Protein AF-0000000084586273 (afdb_homodimer)

InterPro domains:
  IPR015947 PUA-like superfamily [SSF88697] (1-82)
  IPR019699 Protein of unknown function DUF2584 [PF10763] (1-82)

Solvent-accessible surface area (backbone atoms only — not comparable to full-atom values): 8874 Å² total; per-residue (Å²): 132,82,58,72,71,41,81,41,74,60,48,69,46,63,77,60,55,39,82,77,33,80,90,71,36,27,32,36,35,78,40,86,34,40,67,43,62,56,49,75,35,81,30,47,27,26,39,44,96,87,41,67,59,51,22,33,27,28,32,57,33,40,33,38,40,87,64,21,17,42,38,31,30,29,60,74,42,64,51,70,83,118,133,83,58,73,70,42,85,41,75,59,46,70,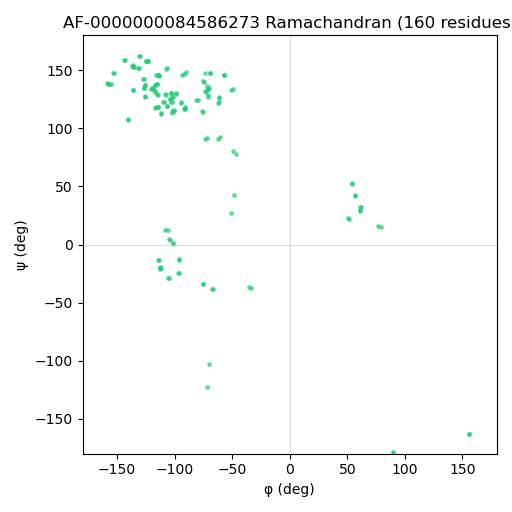46,63,78,60,55,41,80,78,32,78,89,69,36,27,33,36,34,78,39,87,34,40,67,43,62,57,51,78,37,80,30,47,27,24,40,46,95,87,41,67,58,49,24,32,27,29,32,57,34,40,33,40,40,87,62,21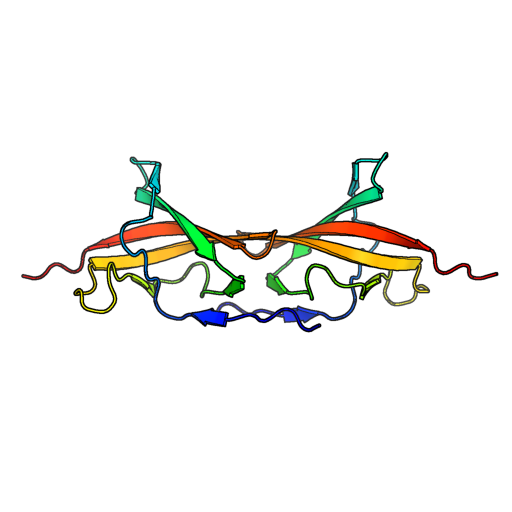,18,42,37,31,29,28,59,74,44,64,52,71,84,119

Organism: NCBI:txid361277

Structure (mmCIF, N/CA/C/O backbone):
data_AF-0000000084586273-model_v1
#
loop_
_entity.id
_entity.type
_entity.pdbx_description
1 polymer 'DUF2584 domain-containing protein'
#
loop_
_atom_site.group_PDB
_atom_site.id
_atom_site.type_symbol
_atom_site.label_atom_id
_atom_site.label_alt_id
_atom_site.label_comp_id
_atom_site.label_asym_id
_atom_site.label_entity_id
_atom_site.label_seq_id
_atom_site.pdbx_PDB_ins_code
_atom_site.Cartn_x
_atom_site.Cartn_y
_atom_site.Cartn_z
_atom_site.occupancy
_atom_site.B_iso_or_equiv
_atom_site.auth_seq_id
_atom_site.auth_comp_id
_atom_site.auth_asym_id
_atom_site.auth_atom_id
_atom_site.pdbx_PDB_model_num
ATOM 1 N N . MET A 1 1 ? 17.875 7.18 3.711 1 55.47 1 MET A N 1
ATOM 2 C CA . MET A 1 1 ? 17.844 6.027 2.816 1 55.47 1 MET A CA 1
ATOM 3 C C . MET A 1 1 ? 16.5 5.941 2.096 1 55.47 1 MET A C 1
ATOM 5 O O . MET A 1 1 ? 15.492 6.461 2.588 1 55.47 1 MET A O 1
ATOM 9 N N . GLY A 1 2 ? 16.375 5.824 0.784 1 76.62 2 GLY A N 1
ATOM 10 C CA . GLY A 1 2 ? 15.25 5.867 -0.134 1 76.62 2 GLY A CA 1
ATOM 11 C C . GLY A 1 2 ? 14.336 4.656 -0.016 1 76.62 2 GLY A C 1
ATOM 12 O O . GLY A 1 2 ? 14.68 3.684 0.661 1 76.62 2 GLY A O 1
ATOM 13 N N . THR A 1 3 ? 13.062 4.73 0.019 1 90.75 3 THR A N 1
ATOM 14 C CA . THR A 1 3 ? 12.102 3.641 -0.026 1 90.75 3 THR A CA 1
ATOM 15 C C . THR A 1 3 ? 12.047 3.018 -1.418 1 90.75 3 THR A C 1
ATOM 17 O O . THR A 1 3 ? 11.422 3.566 -2.326 1 90.75 3 THR A O 1
ATOM 20 N N . PRO A 1 4 ? 12.906 1.951 -1.582 1 94.06 4 PRO A N 1
ATOM 21 C CA . PRO A 1 4 ? 12.836 1.307 -2.896 1 94.06 4 PRO A CA 1
ATOM 22 C C . PRO A 1 4 ? 11.469 0.709 -3.191 1 94.06 4 PRO A C 1
ATOM 24 O O . PRO A 1 4 ? 10.93 -0.046 -2.375 1 94.06 4 PRO A O 1
ATOM 27 N N . ILE A 1 5 ? 10.875 1.152 -4.277 1 95.44 5 ILE A N 1
ATOM 28 C CA . ILE A 1 5 ? 9.57 0.655 -4.707 1 95.44 5 ILE A CA 1
ATOM 29 C C . ILE A 1 5 ? 9.711 -0.069 -6.043 1 95.44 5 ILE A C 1
ATOM 31 O O . ILE A 1 5 ? 10.336 0.444 -6.973 1 95.44 5 ILE A O 1
ATOM 35 N N . ASN A 1 6 ? 9.195 -1.262 -6.117 1 96.81 6 ASN A N 1
ATOM 36 C CA . ASN A 1 6 ? 9.188 -2.043 -7.352 1 96.81 6 ASN A CA 1
ATOM 37 C C . ASN A 1 6 ? 7.816 -2.008 -8.023 1 96.81 6 ASN A C 1
ATOM 39 O O . ASN A 1 6 ? 6.797 -2.287 -7.383 1 96.81 6 ASN A O 1
ATOM 43 N N . PHE A 1 7 ? 7.855 -1.645 -9.281 1 95.12 7 PHE A N 1
ATOM 44 C CA . PHE A 1 7 ? 6.633 -1.722 -10.07 1 95.12 7 PHE A CA 1
ATOM 45 C C . PHE A 1 7 ? 6.559 -3.043 -10.828 1 95.12 7 PHE A C 1
ATOM 47 O O . PHE A 1 7 ? 7.438 -3.357 -11.625 1 95.12 7 PHE A O 1
ATOM 54 N N . GLU A 1 8 ? 5.465 -3.777 -10.547 1 95.44 8 GLU A N 1
ATOM 55 C CA . GLU A 1 8 ? 5.305 -5.105 -11.125 1 95.44 8 GLU A CA 1
ATOM 56 C C . GLU A 1 8 ? 4.141 -5.145 -12.109 1 95.44 8 GLU A C 1
ATOM 58 O O . GLU A 1 8 ? 3.098 -4.527 -11.875 1 95.44 8 GLU A O 1
ATOM 63 N N . THR A 1 9 ? 4.367 -5.961 -13.102 1 94.81 9 THR A N 1
ATOM 64 C CA . THR A 1 9 ? 3.297 -6.148 -14.07 1 94.81 9 THR A CA 1
ATOM 65 C C . THR A 1 9 ? 2.764 -7.578 -14.023 1 94.81 9 THR A C 1
ATOM 67 O O . THR A 1 9 ? 1.713 -7.875 -14.594 1 94.81 9 THR A O 1
ATOM 70 N N . VAL A 1 10 ? 3.512 -8.438 -13.359 1 94.69 10 VAL A N 1
ATOM 71 C CA . VAL A 1 10 ? 3.129 -9.828 -13.18 1 94.69 10 VAL A CA 1
ATOM 72 C C . VAL A 1 10 ? 3.152 -10.188 -11.695 1 94.69 10 VAL A C 1
ATOM 74 O O . VAL A 1 10 ? 4.074 -9.797 -10.969 1 94.69 10 VAL A O 1
ATOM 77 N N . LEU A 1 11 ? 2.152 -10.844 -11.273 1 95.81 11 LEU A N 1
ATOM 78 C CA . LEU A 1 11 ? 2.102 -11.312 -9.891 1 95.81 11 LEU A CA 1
ATOM 79 C C . LEU A 1 11 ? 2.682 -12.719 -9.773 1 95.81 11 LEU A C 1
ATOM 81 O O . LEU A 1 11 ? 2.139 -13.672 -10.336 1 95.81 11 LEU A O 1
ATOM 85 N N . ARG A 1 12 ? 3.705 -12.75 -9.062 1 94.69 12 ARG A N 1
ATOM 86 C CA . ARG A 1 12 ? 4.352 -14.039 -8.82 1 94.69 12 ARG A CA 1
ATOM 87 C C . ARG A 1 12 ? 4.105 -14.516 -7.391 1 94.69 12 ARG A C 1
ATOM 89 O O . ARG A 1 12 ? 4.547 -13.883 -6.434 1 94.69 12 ARG A O 1
ATOM 96 N N . THR A 1 13 ? 3.434 -15.719 -7.195 1 94.81 13 THR A N 1
ATOM 97 C CA . THR A 1 13 ? 2.955 -16.125 -5.879 1 94.81 13 THR A CA 1
ATOM 98 C C . THR A 1 13 ? 3.943 -17.078 -5.215 1 94.81 13 THR A C 1
ATOM 100 O O . THR A 1 13 ? 3.982 -17.188 -3.986 1 94.81 13 THR A O 1
ATOM 103 N N . GLU A 1 14 ? 4.73 -17.766 -5.973 1 91.44 14 GLU A N 1
ATOM 104 C CA . GLU A 1 14 ? 5.672 -18.766 -5.48 1 91.44 14 GLU A CA 1
ATOM 105 C C . GLU A 1 14 ? 4.98 -19.766 -4.562 1 91.44 14 GLU A C 1
ATOM 107 O O . GLU A 1 14 ? 5.605 -20.312 -3.65 1 91.44 14 GLU A O 1
ATOM 112 N N . GLY A 1 15 ? 3.732 -19.875 -4.684 1 89.12 15 GLY A N 1
ATOM 113 C CA . GLY A 1 15 ? 2.963 -20.844 -3.904 1 89.12 15 GLY A CA 1
ATOM 114 C C . GLY A 1 15 ? 2.701 -20.375 -2.484 1 89.12 15 GLY A C 1
ATOM 115 O O . GLY A 1 15 ? 2.311 -21.172 -1.628 1 89.12 15 GLY A O 1
ATOM 116 N N . LYS A 1 16 ? 2.912 -19.078 -2.24 1 93.19 16 LYS A N 1
ATOM 117 C CA . LYS A 1 16 ? 2.801 -18.578 -0.876 1 93.19 16 LYS A CA 1
ATOM 118 C C . LYS A 1 16 ? 1.462 -17.875 -0.658 1 93.19 16 LYS A C 1
ATOM 120 O O . LYS A 1 16 ? 1.237 -17.266 0.392 1 93.19 16 LYS A O 1
ATOM 125 N N . GLU A 1 17 ? 0.648 -17.828 -1.594 1 95.38 17 GLU A N 1
ATOM 126 C CA . GLU A 1 17 ? -0.653 -17.172 -1.48 1 95.38 17 GLU A CA 1
ATOM 127 C C . GLU A 1 17 ? -1.581 -17.953 -0.552 1 95.38 17 GLU A C 1
ATOM 129 O O . GLU A 1 17 ? -1.5 -19.172 -0.47 1 95.38 17 GLU A O 1
ATOM 134 N N . LYS A 1 18 ? -2.41 -17.266 0.124 1 96.5 18 LYS A N 1
ATOM 135 C CA . LYS A 1 18 ? -3.441 -17.844 0.982 1 96.5 18 LYS A CA 1
ATOM 136 C C . LYS A 1 18 ? -4.836 -17.422 0.515 1 96.5 18 LYS A C 1
ATOM 138 O O . LYS A 1 18 ? -5.086 -16.25 0.261 1 96.5 18 LYS A O 1
ATOM 143 N N . ARG A 1 19 ? -5.664 -18.453 0.49 1 96.62 19 ARG A N 1
ATOM 144 C CA . ARG A 1 19 ? -7.047 -18.156 0.135 1 96.62 19 ARG A CA 1
ATOM 145 C C . ARG A 1 19 ? -7.812 -17.594 1.331 1 96.62 19 ARG A C 1
ATOM 147 O O . ARG A 1 19 ? -7.848 -18.219 2.396 1 96.62 19 ARG A O 1
ATOM 154 N N . ILE A 1 20 ? -8.375 -16.391 1.073 1 97.38 20 ILE A N 1
ATOM 155 C CA . ILE A 1 20 ? -9.016 -15.781 2.229 1 97.38 20 ILE A CA 1
ATOM 156 C C . ILE A 1 20 ? -10.531 -15.719 2.012 1 97.38 20 ILE A C 1
ATOM 158 O O . ILE A 1 20 ? -11.289 -15.523 2.961 1 97.38 20 ILE A O 1
ATOM 162 N N . ASP A 1 21 ? -10.977 -15.82 0.804 1 97.62 21 ASP A N 1
ATOM 163 C CA . ASP A 1 21 ? -12.383 -15.914 0.443 1 97.62 21 ASP A CA 1
ATOM 164 C C . ASP A 1 21 ? -12.594 -16.906 -0.705 1 97.62 21 ASP A C 1
ATOM 166 O O . ASP A 1 21 ? -12.305 -16.578 -1.861 1 97.62 21 ASP A O 1
ATOM 170 N N . SER A 1 22 ? -13.133 -17.984 -0.374 1 94 22 SER A N 1
ATOM 171 C CA . SER A 1 22 ? -13.297 -19.062 -1.35 1 94 22 SER A CA 1
ATOM 172 C C . SER A 1 22 ? -14.422 -18.766 -2.326 1 94 22 SER A C 1
ATOM 174 O O . SER A 1 22 ? -14.344 -19.109 -3.508 1 94 22 SER A O 1
ATOM 176 N N . LYS A 1 23 ? -15.336 -18.141 -1.766 1 96.31 23 LYS A N 1
ATOM 177 C CA . LYS A 1 23 ? -16.5 -17.844 -2.6 1 96.31 23 LYS A CA 1
ATOM 178 C C . LYS A 1 23 ? -16.141 -16.859 -3.713 1 96.31 23 LYS A C 1
ATOM 180 O O . LYS A 1 23 ? -16.562 -17.047 -4.859 1 96.31 23 LYS A O 1
ATOM 185 N N . GLU A 1 24 ? -15.328 -15.914 -3.439 1 96.31 24 GLU A N 1
ATOM 186 C CA . GLU A 1 24 ? -15.008 -14.859 -4.391 1 96.31 24 GLU A CA 1
ATOM 187 C C . GLU A 1 24 ? -13.625 -15.062 -5 1 96.31 24 GLU A C 1
ATOM 189 O O . GLU A 1 24 ? -13.133 -14.211 -5.742 1 96.31 24 GLU A O 1
ATOM 194 N N . ASN A 1 25 ? -12.992 -16.141 -4.68 1 96.31 25 ASN A N 1
ATOM 195 C CA . ASN A 1 25 ? -11.641 -16.438 -5.152 1 96.31 25 ASN A CA 1
ATOM 196 C C . ASN A 1 25 ? -10.672 -15.312 -4.832 1 96.31 25 ASN A C 1
ATOM 198 O O . ASN A 1 25 ? -9.961 -14.828 -5.715 1 96.31 25 ASN A O 1
ATOM 202 N N . ILE A 1 26 ? -10.695 -14.977 -3.527 1 97.88 26 ILE A N 1
ATOM 203 C CA . ILE A 1 26 ? -9.797 -13.93 -3.057 1 97.88 26 ILE A CA 1
ATOM 204 C C . ILE A 1 26 ? -8.617 -14.555 -2.318 1 97.88 26 ILE A C 1
ATOM 206 O O . ILE A 1 26 ? -8.797 -15.414 -1.455 1 97.88 26 ILE A O 1
ATOM 210 N N . PHE A 1 27 ? -7.449 -14.078 -2.742 1 97.69 27 PHE A N 1
ATOM 211 C CA . PHE A 1 27 ? -6.195 -14.562 -2.178 1 97.69 27 PHE A CA 1
ATOM 212 C C . PHE A 1 27 ? -5.387 -13.406 -1.597 1 97.69 27 PHE A C 1
ATOM 214 O O . PHE A 1 27 ? -5.586 -12.25 -1.968 1 97.69 27 PHE A O 1
ATOM 221 N N . GLN A 1 28 ? -4.5 -13.758 -0.693 1 98.56 28 GLN A N 1
ATOM 222 C CA . GLN A 1 28 ? -3.539 -12.812 -0.139 1 98.56 28 GLN A CA 1
ATOM 223 C C . GLN A 1 28 ? -2.113 -13.344 -0.263 1 98.56 28 GLN A C 1
ATOM 225 O O . GLN A 1 28 ? -1.87 -14.539 -0.083 1 98.56 28 GLN A O 1
ATOM 230 N N . LEU A 1 29 ? -1.252 -12.461 -0.541 1 97.88 29 LEU A N 1
ATOM 231 C CA . LEU A 1 29 ? 0.162 -12.758 -0.737 1 97.88 29 LEU A CA 1
ATOM 232 C C . LEU A 1 29 ? 1.038 -11.734 -0.021 1 97.88 29 LEU A C 1
ATOM 234 O O . LEU A 1 29 ? 0.767 -10.531 -0.075 1 97.88 29 LEU A O 1
ATOM 238 N N . LYS A 1 30 ? 2.029 -12.266 0.705 1 98.25 30 LYS A N 1
ATOM 239 C CA . LYS A 1 30 ? 3.006 -11.375 1.329 1 98.25 30 LYS A CA 1
ATOM 240 C C . LYS A 1 30 ? 4.328 -11.391 0.563 1 98.25 30 LYS A C 1
ATOM 242 O O . LYS A 1 30 ? 4.855 -12.453 0.244 1 98.25 30 LYS A O 1
ATOM 247 N N . LEU A 1 31 ? 4.734 -10.219 0.198 1 97.31 31 LEU A N 1
ATOM 248 C CA . LEU A 1 31 ? 5.984 -10.055 -0.533 1 97.31 31 LEU A CA 1
ATOM 249 C C . LEU A 1 31 ? 6.977 -9.219 0.268 1 97.31 31 LEU A C 1
ATOM 251 O O . LEU A 1 31 ? 6.594 -8.234 0.9 1 97.31 31 LEU A O 1
ATOM 255 N N . GLN A 1 32 ? 8.266 -9.68 0.26 1 97.38 32 GLN A N 1
ATOM 256 C CA . GLN A 1 32 ? 9.305 -8.867 0.877 1 97.38 32 GLN A CA 1
ATOM 257 C C . GLN A 1 32 ? 9.594 -7.621 0.047 1 97.38 32 GLN A C 1
ATOM 259 O O . GLN A 1 32 ? 9.75 -7.703 -1.173 1 97.38 32 GLN A O 1
ATOM 264 N N . GLY A 1 33 ? 9.68 -6.496 0.681 1 97.12 33 GLY A N 1
ATOM 265 C CA . GLY A 1 33 ? 9.898 -5.234 -0.009 1 97.12 33 GLY A CA 1
ATOM 266 C C . GLY A 1 33 ? 8.617 -4.547 -0.42 1 97.12 33 GLY A C 1
ATOM 267 O O . GLY A 1 33 ? 7.523 -4.977 -0.036 1 97.12 33 GLY A O 1
ATOM 268 N N . TYR A 1 34 ? 8.773 -3.479 -1.027 1 97.81 34 TYR A N 1
ATOM 269 C CA . TYR A 1 34 ? 7.621 -2.695 -1.453 1 97.81 34 TYR A CA 1
ATOM 270 C C . TYR A 1 34 ? 7.355 -2.879 -2.943 1 97.81 34 TYR A C 1
ATOM 272 O O . TYR A 1 34 ? 8.18 -2.502 -3.777 1 97.81 34 TYR A O 1
ATOM 280 N N . HIS A 1 35 ? 6.238 -3.469 -3.254 1 98.06 35 HIS A N 1
ATOM 281 C CA . HIS A 1 35 ? 5.82 -3.768 -4.617 1 98.06 35 HIS A CA 1
ATOM 282 C C . HIS A 1 35 ? 4.5 -3.082 -4.953 1 98.06 35 HIS A C 1
ATOM 284 O O . HIS A 1 35 ? 3.576 -3.072 -4.137 1 98.06 35 HIS A O 1
ATOM 290 N N . ILE A 1 36 ? 4.504 -2.479 -6.113 1 97.62 36 ILE A N 1
ATOM 291 C CA . ILE A 1 36 ? 3.277 -1.882 -6.633 1 97.62 36 ILE A CA 1
ATOM 292 C C . ILE A 1 36 ? 2.842 -2.615 -7.898 1 97.62 36 ILE A C 1
ATOM 294 O O . ILE A 1 36 ? 3.676 -2.963 -8.742 1 97.62 36 ILE A O 1
ATOM 298 N N . PHE A 1 37 ? 1.589 -2.84 -7.973 1 97.44 37 PHE A N 1
ATOM 299 C CA . PHE A 1 37 ? 0.939 -3.479 -9.109 1 97.44 37 PHE A CA 1
ATOM 300 C C . PHE A 1 37 ? -0.178 -2.598 -9.664 1 97.44 37 PHE A C 1
ATOM 302 O O . PHE A 1 37 ? -0.726 -1.761 -8.945 1 97.44 37 PHE A O 1
ATOM 309 N N . PRO A 1 38 ? -0.532 -2.83 -10.914 1 96.75 38 PRO A N 1
ATOM 310 C CA . PRO A 1 38 ? -1.793 -2.227 -11.352 1 96.75 38 PRO A CA 1
ATOM 311 C C . PRO A 1 38 ? -2.996 -2.732 -10.555 1 96.75 38 PRO A C 1
ATOM 313 O O . PRO A 1 38 ? -3.164 -3.941 -10.391 1 96.75 38 PRO A O 1
ATOM 316 N N . LEU A 1 39 ? -3.711 -1.79 -10.047 1 97.25 39 LEU A N 1
ATOM 317 C CA . LEU A 1 39 ? -4.898 -2.166 -9.281 1 97.25 39 LEU A CA 1
ATOM 318 C C . LEU A 1 39 ? -6.137 -2.17 -10.172 1 97.25 39 LEU A C 1
ATOM 320 O O . LEU A 1 39 ? -6.238 -1.37 -11.109 1 97.25 39 LEU A O 1
ATOM 324 N N . HIS A 1 40 ? -6.984 -3.047 -9.867 1 96.69 40 HIS A N 1
ATOM 325 C CA . HIS A 1 40 ? -8.305 -3.127 -10.477 1 96.69 40 HIS A CA 1
ATOM 326 C C . HIS A 1 40 ? -8.203 -3.361 -11.984 1 96.69 40 HIS A C 1
ATOM 328 O O . HIS A 1 40 ? -9.008 -2.83 -12.75 1 96.69 40 HIS A O 1
ATOM 334 N N . GLN A 1 41 ? -7.227 -3.967 -12.367 1 95.44 41 GLN A N 1
ATOM 335 C CA . GLN A 1 41 ? -7.027 -4.441 -13.734 1 95.44 41 GLN A CA 1
ATOM 336 C C . GLN A 1 41 ? -6.469 -5.859 -13.75 1 95.44 41 GLN A C 1
ATOM 338 O O . GLN A 1 41 ? -5.793 -6.277 -12.805 1 95.44 41 GLN A O 1
ATOM 343 N N . GLN A 1 42 ? -6.781 -6.527 -14.852 1 95.06 42 GLN A N 1
ATOM 344 C CA . GLN A 1 42 ? -6.293 -7.898 -14.961 1 95.06 42 GLN A CA 1
ATOM 345 C C . GLN A 1 42 ? -4.789 -7.93 -15.227 1 95.06 42 GLN A C 1
ATOM 347 O O . GLN A 1 42 ? -4.293 -7.207 -16.094 1 95.06 42 GLN A O 1
ATOM 352 N N . ILE A 1 43 ? -4.129 -8.719 -14.484 1 94.94 43 ILE A N 1
ATOM 353 C CA . ILE A 1 43 ? -2.705 -8.953 -14.703 1 94.94 43 ILE A CA 1
ATOM 354 C C . ILE A 1 43 ? -2.43 -10.461 -14.727 1 94.94 43 ILE A C 1
ATOM 356 O O . ILE A 1 43 ? -3.24 -11.25 -14.242 1 94.94 43 ILE A O 1
ATOM 360 N N . ASP A 1 44 ? -1.27 -10.734 -15.273 1 93.69 44 ASP A N 1
ATOM 361 C CA . ASP A 1 44 ? -0.866 -12.141 -15.281 1 93.69 44 ASP A CA 1
ATOM 362 C C . ASP A 1 44 ? -0.414 -12.586 -13.891 1 93.69 44 ASP A C 1
ATOM 364 O O . ASP A 1 44 ? 0.263 -11.836 -13.18 1 93.69 44 ASP A O 1
ATOM 368 N N . ILE A 1 45 ? -0.776 -13.789 -13.508 1 94.44 45 ILE A N 1
ATOM 369 C CA . ILE A 1 45 ? -0.308 -14.398 -12.273 1 94.44 45 ILE A CA 1
ATOM 370 C C . ILE A 1 45 ? 0.498 -15.656 -12.594 1 94.44 45 ILE A C 1
ATOM 372 O O . ILE A 1 45 ? 0.123 -16.438 -13.477 1 94.44 45 ILE A O 1
ATOM 376 N N . LYS A 1 46 ? 1.625 -15.719 -11.977 1 90.31 46 LYS A N 1
ATOM 377 C CA . LYS A 1 46 ? 2.516 -16.859 -12.148 1 90.31 46 LYS A CA 1
ATOM 378 C C . LYS A 1 46 ? 2.885 -17.484 -10.805 1 90.31 46 LYS A C 1
ATOM 380 O O . LYS A 1 46 ? 2.99 -16.781 -9.797 1 90.31 46 LYS A O 1
ATOM 385 N N . ARG A 1 47 ? 2.875 -18.781 -10.758 1 83 47 ARG A N 1
ATOM 386 C CA . ARG A 1 47 ? 3.396 -19.422 -9.555 1 83 47 ARG A CA 1
ATOM 387 C C . ARG A 1 47 ? 4.91 -19.25 -9.461 1 83 47 ARG A C 1
ATOM 389 O O . ARG A 1 47 ? 5.395 -18.312 -8.82 1 83 47 ARG A O 1
ATOM 396 N N . ALA A 1 48 ? 5.773 -20.203 -9.75 1 70.62 48 ALA A N 1
ATOM 397 C CA . ALA A 1 48 ? 7.23 -20.078 -9.734 1 70.62 48 ALA A CA 1
ATOM 398 C C . ALA A 1 48 ? 7.762 -19.641 -11.094 1 70.62 48 ALA A C 1
ATOM 400 O O . ALA A 1 48 ? 7.02 -19.609 -12.078 1 70.62 48 ALA A O 1
ATOM 401 N N . LYS A 1 49 ? 8.977 -18.828 -11.062 1 64.62 49 LYS A N 1
ATOM 402 C CA . LYS A 1 49 ? 9.617 -18.234 -12.234 1 64.62 49 LYS A CA 1
ATOM 403 C C . LYS A 1 49 ? 9.5 -19.141 -13.453 1 64.62 49 LYS A C 1
ATOM 405 O O . LYS A 1 49 ? 9.289 -18.672 -14.57 1 64.62 49 LYS A O 1
ATOM 410 N N . ASP A 1 50 ? 9.578 -20.281 -13.188 1 59.47 50 ASP A N 1
ATOM 411 C CA . ASP A 1 50 ? 9.719 -21.141 -14.352 1 59.47 50 ASP A CA 1
ATOM 412 C C . ASP A 1 50 ? 8.438 -21.938 -14.609 1 59.47 50 ASP A C 1
ATOM 414 O O . ASP A 1 50 ? 8.445 -22.906 -15.375 1 59.47 50 ASP A O 1
ATOM 418 N N . THR A 1 51 ? 7.484 -21.391 -13.852 1 61.81 51 THR A N 1
ATOM 419 C CA . THR A 1 51 ? 6.281 -22.172 -14.109 1 61.81 51 THR A CA 1
ATOM 420 C C . THR A 1 51 ? 5.297 -21.391 -14.969 1 61.81 51 THR A C 1
ATOM 422 O O . THR A 1 51 ? 5.391 -20.156 -15.062 1 61.81 51 THR A O 1
ATOM 425 N N . ASP A 1 52 ? 4.48 -21.984 -15.727 1 63.66 52 ASP A N 1
ATOM 426 C CA . ASP A 1 52 ? 3.455 -21.406 -16.594 1 63.66 52 ASP A CA 1
ATOM 427 C C . ASP A 1 52 ? 2.492 -20.531 -15.805 1 63.66 52 ASP A C 1
ATOM 429 O O . ASP A 1 52 ? 2.355 -20.688 -14.586 1 63.66 52 ASP A O 1
ATOM 433 N N . GLU A 1 53 ? 2.047 -19.516 -16.453 1 67 53 GLU A N 1
ATOM 434 C CA . GLU A 1 53 ? 0.968 -18.688 -15.906 1 67 53 GLU A CA 1
ATOM 435 C C . GLU A 1 53 ? -0.216 -19.547 -15.477 1 67 53 GLU A C 1
ATOM 437 O O . GLU A 1 53 ? -0.648 -20.438 -16.219 1 67 53 GLU A O 1
ATOM 442 N N . ILE A 1 54 ? -0.577 -19.219 -14.391 1 79 54 ILE A N 1
ATOM 443 C CA . ILE A 1 54 ? -1.675 -20.047 -13.898 1 79 54 ILE A CA 1
ATOM 444 C C . ILE A 1 54 ? -3.008 -19.359 -14.188 1 79 54 ILE A C 1
ATOM 446 O O . ILE A 1 54 ? -4.062 -19.984 -14.156 1 79 54 ILE A O 1
ATOM 450 N N . GLY A 1 55 ? -2.945 -18.016 -14.594 1 91.56 55 GLY A N 1
ATOM 451 C CA . GLY A 1 55 ? -4.188 -17.297 -14.844 1 91.56 55 GLY A CA 1
ATOM 452 C C . GLY A 1 55 ? -4.051 -15.797 -14.703 1 91.56 55 GLY A C 1
ATOM 453 O O . GLY A 1 55 ? -2.975 -15.242 -14.938 1 91.56 55 GLY A O 1
ATOM 454 N N . ARG A 1 56 ? -5.203 -15.18 -14.578 1 94.69 56 ARG A N 1
ATOM 455 C CA . ARG A 1 56 ? -5.258 -13.727 -14.43 1 94.69 56 ARG A CA 1
ATOM 456 C C . ARG A 1 56 ? -5.84 -13.344 -13.07 1 94.69 56 ARG A C 1
ATOM 458 O O . ARG A 1 56 ? -6.684 -14.055 -12.531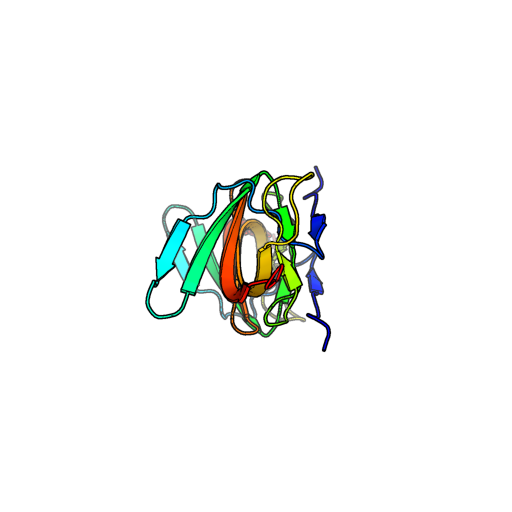 1 94.69 56 ARG A O 1
ATOM 465 N N . ALA A 1 57 ? -5.262 -12.242 -12.641 1 96.5 57 ALA A N 1
ATOM 466 C CA . ALA A 1 57 ? -5.703 -11.758 -11.336 1 96.5 57 ALA A CA 1
ATOM 467 C C . ALA A 1 57 ? -6.023 -10.266 -11.383 1 96.5 57 ALA A C 1
ATOM 469 O O . ALA A 1 57 ? -5.547 -9.547 -12.266 1 96.5 57 ALA A O 1
ATOM 470 N N . ILE A 1 58 ? -6.922 -9.836 -10.539 1 96.94 58 ILE A N 1
ATOM 471 C CA . ILE A 1 58 ? -7.195 -8.43 -10.273 1 96.94 58 ILE A CA 1
ATOM 472 C C . ILE A 1 58 ? -6.758 -8.07 -8.852 1 96.94 58 ILE A C 1
ATOM 474 O O . ILE A 1 58 ? -7.293 -8.609 -7.879 1 96.94 58 ILE A O 1
ATOM 478 N N . ILE A 1 59 ? -5.754 -7.266 -8.781 1 98.06 59 ILE A N 1
ATOM 479 C CA . ILE A 1 59 ? -5.32 -6.801 -7.469 1 98.06 59 ILE A CA 1
ATOM 480 C C . ILE A 1 59 ? -6.348 -5.824 -6.902 1 98.06 59 ILE A C 1
ATOM 482 O O . ILE A 1 59 ? -6.711 -4.844 -7.559 1 98.06 59 ILE A O 1
ATOM 486 N N . VAL A 1 60 ? -6.789 -6.082 -5.66 1 97.88 60 VAL A N 1
ATOM 487 C CA . VAL A 1 60 ? -7.871 -5.266 -5.117 1 97.88 60 VAL A CA 1
ATOM 488 C C . VAL A 1 60 ? -7.352 -4.418 -3.961 1 97.88 60 VAL A C 1
ATOM 490 O O . VAL A 1 60 ? -7.961 -3.41 -3.598 1 97.88 60 VAL A O 1
ATOM 493 N N . GLU A 1 61 ? -6.234 -4.844 -3.381 1 98.62 61 GLU A N 1
ATOM 494 C CA . GLU A 1 61 ? -5.688 -4.117 -2.238 1 98.62 61 GLU A CA 1
ATOM 495 C C . GLU A 1 61 ? -4.188 -4.355 -2.1 1 98.62 61 GLU A C 1
ATOM 497 O O . GLU A 1 61 ? -3.717 -5.484 -2.252 1 98.62 61 GLU A O 1
ATOM 502 N N . LEU A 1 62 ? -3.432 -3.293 -1.793 1 98.75 62 LEU A N 1
ATOM 503 C CA . LEU A 1 62 ? -2.02 -3.359 -1.432 1 98.75 62 LEU A CA 1
ATOM 504 C C . LEU A 1 62 ? -1.767 -2.666 -0.097 1 98.75 62 LEU A C 1
ATOM 506 O O . LEU A 1 62 ? -2.219 -1.538 0.116 1 98.75 62 LEU A O 1
ATOM 510 N N . THR A 1 63 ? -1.128 -3.357 0.779 1 98.81 63 THR A N 1
ATOM 511 C CA . THR A 1 63 ? -0.668 -2.764 2.029 1 98.81 63 THR A CA 1
ATOM 512 C C . THR A 1 63 ? 0.855 -2.803 2.117 1 98.81 63 THR A C 1
ATOM 514 O O . THR A 1 63 ? 1.461 -3.871 2.002 1 98.81 63 THR A O 1
ATOM 517 N N . LEU A 1 64 ? 1.421 -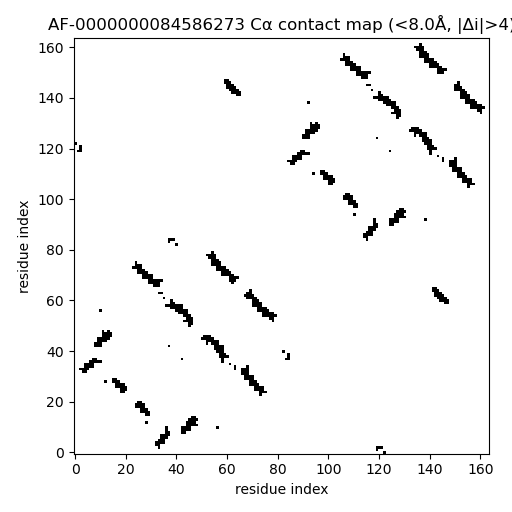1.627 2.176 1 98.56 64 LEU A N 1
ATOM 518 C CA . LEU A 1 64 ? 2.863 -1.486 2.35 1 98.56 64 LEU A CA 1
ATOM 519 C C . LEU A 1 64 ? 3.205 -1.171 3.803 1 98.56 64 LEU A C 1
ATOM 521 O O . LEU A 1 64 ? 2.799 -0.134 4.328 1 98.56 64 LEU A O 1
ATOM 525 N N . LYS A 1 65 ? 3.891 -2.061 4.43 1 97.81 65 LYS A N 1
ATOM 526 C CA . LYS A 1 65 ? 4.246 -1.877 5.832 1 97.81 65 LYS A CA 1
ATOM 527 C C . LYS A 1 65 ? 5.445 -2.74 6.215 1 97.81 65 LYS A C 1
ATOM 529 O O . LYS A 1 65 ? 5.559 -3.883 5.77 1 97.81 65 LYS A O 1
ATOM 534 N N . GLU A 1 66 ? 6.383 -2.211 7 1 96.88 66 GLU A N 1
ATOM 535 C CA . GLU A 1 66 ? 7.473 -2.975 7.594 1 96.88 66 GLU A CA 1
ATOM 536 C C . GLU A 1 66 ? 8.289 -3.693 6.527 1 96.88 66 GLU A C 1
ATOM 538 O O . GLU A 1 66 ? 8.586 -4.883 6.66 1 96.88 66 GLU A O 1
ATOM 543 N N . GLU A 1 67 ? 8.539 -3.066 5.527 1 96.62 67 GLU A N 1
ATOM 544 C CA . GLU A 1 67 ? 9.32 -3.564 4.398 1 96.62 67 GLU A CA 1
ATOM 545 C C . GLU A 1 67 ? 8.656 -4.789 3.771 1 96.62 67 GLU A C 1
ATOM 547 O O . GLU A 1 67 ? 9.344 -5.73 3.361 1 96.62 67 GLU A O 1
ATOM 552 N N . GLN A 1 68 ? 7.387 -4.816 3.807 1 98.25 68 GLN A N 1
ATOM 553 C CA . GLN A 1 68 ? 6.602 -5.875 3.182 1 98.25 68 GLN A CA 1
ATOM 554 C C . GLN A 1 68 ? 5.41 -5.301 2.418 1 98.25 68 GLN A C 1
ATOM 556 O O . GLN A 1 68 ? 4.926 -4.215 2.74 1 98.25 68 GLN A O 1
ATOM 561 N N . THR A 1 69 ? 5 -6.02 1.416 1 98.69 69 THR A N 1
ATOM 562 C CA . THR A 1 69 ? 3.748 -5.742 0.716 1 98.69 69 THR A CA 1
ATOM 563 C C . THR A 1 69 ? 2.75 -6.879 0.923 1 98.69 69 THR A C 1
ATOM 565 O O . THR A 1 69 ? 3.07 -8.047 0.681 1 98.69 69 THR A O 1
ATOM 568 N N . ILE A 1 70 ? 1.677 -6.547 1.519 1 98.75 70 ILE A N 1
ATOM 569 C CA . ILE A 1 70 ? 0.557 -7.48 1.525 1 98.75 70 ILE A CA 1
ATOM 570 C C . ILE A 1 70 ? -0.347 -7.215 0.323 1 98.75 70 ILE A C 1
ATOM 572 O O . ILE A 1 70 ? -0.916 -6.125 0.197 1 98.75 70 ILE A O 1
ATOM 576 N N . CYS A 1 71 ? -0.448 -8.148 -0.5 1 98.69 71 CYS A N 1
ATOM 577 C CA . CYS A 1 71 ? -1.225 -8.047 -1.73 1 98.69 71 CYS A CA 1
ATOM 578 C C . CYS A 1 71 ? -2.48 -8.906 -1.659 1 98.69 71 CYS A C 1
ATOM 580 O O . CYS A 1 71 ? -2.4 -10.109 -1.411 1 98.69 71 CYS A O 1
ATOM 582 N N . THR A 1 72 ? -3.641 -8.273 -1.833 1 98.75 72 THR A N 1
ATOM 583 C CA . THR A 1 72 ? -4.906 -8.992 -1.959 1 98.75 72 THR A CA 1
ATOM 584 C C . THR A 1 72 ? -5.418 -8.938 -3.396 1 98.75 72 THR A C 1
ATOM 586 O O . THR A 1 72 ? -5.504 -7.863 -3.99 1 98.75 72 THR A O 1
ATOM 589 N N . TYR A 1 73 ? -5.734 -10.062 -3.904 1 98.25 73 TYR A N 1
ATOM 590 C CA . TYR A 1 73 ? -6.156 -10.102 -5.301 1 98.25 73 TYR A CA 1
ATOM 591 C C . TYR A 1 73 ? -7.27 -11.125 -5.504 1 98.25 73 TYR A C 1
ATOM 593 O O . TYR A 1 73 ? -7.449 -12.031 -4.688 1 98.25 73 TYR A O 1
ATOM 601 N N . GLN A 1 74 ? -7.996 -10.938 -6.559 1 97.81 74 GLN A N 1
ATOM 602 C CA . GLN A 1 74 ? -9 -11.883 -7.035 1 97.81 74 GLN A CA 1
ATOM 603 C C . GLN A 1 74 ? -8.477 -12.688 -8.227 1 97.81 74 GLN A C 1
ATOM 605 O O . GLN A 1 74 ? -7.977 -12.109 -9.195 1 97.81 74 GLN A O 1
ATOM 610 N N . LEU A 1 75 ? -8.508 -13.992 -8.016 1 96 75 LEU A N 1
ATOM 611 C CA . LEU A 1 75 ? -8.227 -14.844 -9.172 1 96 75 LEU A CA 1
ATOM 612 C C . LEU A 1 75 ? -9.422 -14.898 -10.117 1 96 75 LEU A C 1
ATOM 614 O O . LEU A 1 75 ? -10.484 -15.414 -9.75 1 96 75 LEU A O 1
ATOM 618 N N . VAL A 1 76 ? -9.273 -14.375 -11.281 1 95.12 76 VAL A N 1
ATOM 619 C CA . VAL A 1 76 ? -10.469 -14.211 -12.102 1 95.12 76 VAL A CA 1
ATOM 620 C C . VAL A 1 76 ? -10.492 -15.266 -13.203 1 95.12 76 VAL A C 1
ATOM 622 O O . VAL A 1 76 ? -11.547 -15.562 -13.766 1 95.12 76 VAL A O 1
ATOM 625 N N . SER A 1 77 ? -9.32 -15.703 -13.617 1 89.81 77 SER A N 1
ATOM 626 C CA . SER A 1 77 ? -9.328 -16.781 -14.609 1 89.81 77 SER A CA 1
ATOM 627 C C . SER A 1 77 ? -8.055 -17.625 -14.523 1 89.81 77 SER A C 1
ATOM 629 O O . SER A 1 77 ? -7.023 -17.141 -14.039 1 89.81 77 SER A O 1
ATOM 631 N N . LEU A 1 78 ? -8.281 -18.953 -14.852 1 81.12 78 LEU A N 1
ATOM 632 C CA . LEU A 1 78 ? -7.148 -19.859 -14.953 1 81.12 78 LEU A CA 1
ATOM 633 C C . LEU A 1 78 ? -6.73 -20.047 -16.406 1 81.12 78 LEU A C 1
ATOM 635 O O . LEU A 1 78 ? -7.559 -19.953 -17.312 1 81.12 78 LEU A O 1
ATOM 639 N N . SER A 1 79 ? -5.426 -19.891 -16.641 1 73.5 79 SER A N 1
ATOM 640 C CA . SER A 1 79 ? -4.984 -20.188 -18 1 73.5 79 SER A CA 1
ATOM 641 C C . SER A 1 79 ? -5.262 -21.641 -18.375 1 73.5 79 SER A C 1
ATOM 643 O O . SER A 1 79 ? -4.988 -22.562 -17.578 1 73.5 79 SER A O 1
ATOM 645 N 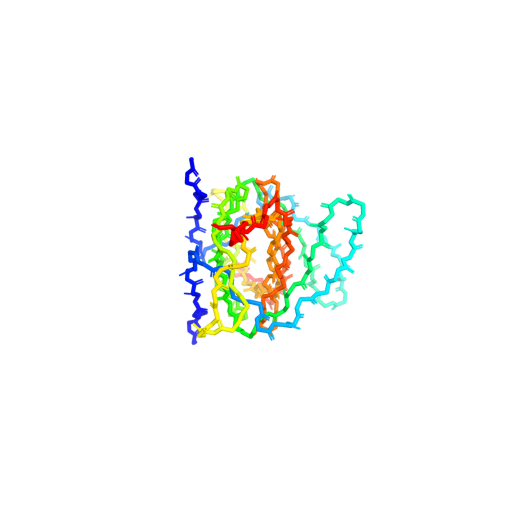N . SER A 1 80 ? -6.473 -21.859 -19 1 53.88 80 SER A N 1
ATOM 646 C CA . SER A 1 80 ? -6.785 -23.188 -19.531 1 53.88 80 SER A CA 1
ATOM 647 C C . SER A 1 80 ? -5.637 -23.719 -20.391 1 53.88 80 SER A C 1
ATOM 649 O O . SER A 1 80 ? -5.215 -23.078 -21.344 1 53.88 80 SER A O 1
ATOM 651 N N . VAL A 1 81 ? -4.586 -24.25 -19.828 1 47.94 81 VAL A N 1
ATOM 652 C CA . VAL A 1 81 ? -3.73 -25.016 -20.719 1 47.94 81 VAL A CA 1
ATOM 653 C C . VAL A 1 81 ? -4.578 -25.984 -21.547 1 47.94 81 VAL A C 1
ATOM 655 O O . VAL A 1 81 ? -5.137 -26.938 -21 1 47.94 81 VAL A O 1
ATOM 658 N N . ASN A 1 82 ? -5.703 -25.75 -22.109 1 35.88 82 ASN A N 1
ATOM 659 C CA . ASN A 1 82 ? -6 -26.719 -23.156 1 35.88 82 ASN A CA 1
ATOM 660 C C . ASN A 1 82 ? -5.09 -26.547 -24.359 1 35.88 82 ASN A C 1
ATOM 662 O O . ASN A 1 82 ? -4.836 -25.422 -24.797 1 35.88 82 ASN A O 1
ATOM 666 N N . MET B 1 1 ? -7.348 0.614 -18.656 1 55.66 1 MET B N 1
ATOM 667 C CA . MET B 1 1 ? -7.152 1.897 -18 1 55.66 1 MET B CA 1
ATOM 668 C C . MET B 1 1 ? -6.07 1.797 -16.922 1 55.66 1 MET B C 1
ATOM 670 O O . MET B 1 1 ? -5.812 0.713 -16.391 1 55.66 1 MET B O 1
ATOM 674 N N . GLY B 1 2 ? -5.008 2.611 -16.844 1 77.44 2 GLY B N 1
ATOM 675 C CA . GLY B 1 2 ? -3.795 2.637 -16.031 1 77.44 2 GLY B CA 1
ATOM 676 C C . GLY B 1 2 ? -4.043 3.023 -14.594 1 77.44 2 GLY B C 1
ATOM 677 O O . GLY B 1 2 ? -5.145 3.439 -14.234 1 77.44 2 GLY B O 1
ATOM 678 N N . THR B 1 3 ? -3.502 2.414 -13.602 1 91 3 THR B N 1
ATOM 679 C CA . THR B 1 3 ? -3.539 2.799 -12.195 1 91 3 THR B CA 1
ATOM 680 C C . THR B 1 3 ? -2.631 4 -11.938 1 91 3 THR B C 1
ATOM 682 O O . THR B 1 3 ? -1.415 3.848 -11.805 1 91 3 THR B O 1
ATOM 685 N N . PRO B 1 4 ? -3.262 5.223 -12.062 1 94.19 4 PRO B N 1
ATOM 686 C CA . PRO B 1 4 ? -2.422 6.387 -11.781 1 94.19 4 PRO B CA 1
ATOM 687 C C . PRO B 1 4 ? -1.906 6.402 -10.344 1 94.19 4 PRO B C 1
ATOM 689 O O . PRO B 1 4 ? -2.691 6.27 -9.398 1 94.19 4 PRO B O 1
ATOM 692 N N . ILE B 1 5 ? -0.597 6.43 -10.211 1 95.5 5 ILE B N 1
ATOM 693 C CA . ILE B 1 5 ? 0.043 6.48 -8.898 1 95.5 5 ILE B CA 1
ATOM 694 C C . ILE B 1 5 ? 0.788 7.801 -8.734 1 95.5 5 ILE B C 1
ATOM 696 O O . ILE B 1 5 ? 1.529 8.219 -9.633 1 95.5 5 ILE B O 1
ATOM 700 N N . ASN B 1 6 ? 0.542 8.5 -7.648 1 96.88 6 ASN B N 1
ATOM 701 C CA . ASN B 1 6 ? 1.235 9.734 -7.316 1 96.88 6 ASN B CA 1
ATOM 702 C C . ASN B 1 6 ? 2.322 9.508 -6.27 1 96.88 6 ASN B C 1
ATOM 704 O O . ASN B 1 6 ? 2.062 8.922 -5.219 1 96.88 6 ASN B O 1
ATOM 708 N N . PHE B 1 7 ? 3.494 9.961 -6.625 1 95.19 7 PHE B N 1
ATOM 709 C CA . PHE B 1 7 ? 4.57 9.938 -5.641 1 95.19 7 PHE B CA 1
ATOM 710 C C . PHE B 1 7 ? 4.664 11.273 -4.906 1 95.19 7 PHE B C 1
ATOM 712 O O . PHE B 1 7 ? 4.859 12.312 -5.531 1 95.19 7 PHE B O 1
ATOM 719 N N . GLU B 1 8 ? 4.539 11.195 -3.576 1 95.38 8 GLU B N 1
ATOM 720 C CA . GLU B 1 8 ? 4.516 12.398 -2.754 1 95.38 8 GLU B CA 1
ATOM 721 C C . GLU B 1 8 ? 5.75 12.484 -1.861 1 95.38 8 GLU B C 1
ATOM 723 O O . GLU B 1 8 ? 6.195 11.477 -1.313 1 95.38 8 GLU B O 1
ATOM 728 N N . THR B 1 9 ? 6.145 13.711 -1.699 1 94.81 9 THR B N 1
ATOM 729 C CA . THR B 1 9 ? 7.273 13.938 -0.804 1 94.81 9 THR B CA 1
ATOM 730 C C . THR B 1 9 ? 6.836 14.711 0.437 1 94.81 9 THR B C 1
ATOM 732 O O . THR B 1 9 ? 7.582 14.797 1.415 1 94.81 9 THR B O 1
ATOM 735 N N . VAL B 1 10 ? 5.629 15.266 0.363 1 94.56 10 VAL B N 1
ATOM 736 C CA . VAL B 1 10 ? 5.043 16 1.477 1 94.56 10 VAL B CA 1
ATOM 737 C C . VAL B 1 10 ? 3.66 15.438 1.8 1 94.56 10 VAL B C 1
ATOM 739 O O . VAL B 1 10 ? 2.877 15.141 0.894 1 94.56 10 VAL B O 1
ATOM 742 N N . LEU B 1 11 ? 3.422 15.25 3.021 1 95.81 11 LEU B N 1
ATOM 743 C CA . LEU B 1 11 ? 2.109 14.789 3.461 1 95.81 11 LEU B CA 1
ATOM 744 C C . LEU B 1 11 ? 1.198 15.977 3.777 1 95.81 11 LEU B C 1
ATOM 746 O O . LEU B 1 11 ? 1.472 16.75 4.699 1 95.81 11 LEU B O 1
ATOM 750 N N . ARG B 1 12 ? 0.208 16.031 3.027 1 94.62 12 ARG B N 1
ATOM 751 C CA . ARG B 1 12 ? -0.78 17.078 3.236 1 94.62 12 ARG B CA 1
ATOM 752 C C . ARG B 1 12 ? -2.061 16.516 3.846 1 94.62 12 ARG B C 1
ATOM 754 O O . ARG B 1 12 ? -2.746 15.711 3.219 1 94.62 12 ARG B O 1
ATOM 761 N N . THR B 1 13 ? -2.463 16.984 5.09 1 94.81 13 THR B N 1
ATOM 762 C CA . THR B 1 13 ? -3.533 16.344 5.84 1 94.81 13 THR B CA 1
ATOM 763 C C . THR B 1 13 ? -4.859 17.062 5.617 1 94.81 13 THR B C 1
ATOM 765 O O . THR B 1 13 ? -5.93 16.469 5.77 1 94.81 13 THR B O 1
ATOM 768 N N . GLU B 1 14 ? -4.84 18.297 5.27 1 91.38 14 GLU B N 1
ATOM 769 C CA . GLU B 1 14 ? -6.031 19.125 5.102 1 91.38 14 GLU B CA 1
ATOM 770 C C . GLU B 1 14 ? -6.945 19.031 6.32 1 91.38 14 GLU B C 1
ATOM 772 O O . GLU B 1 14 ? -8.164 19.172 6.199 1 91.38 14 GLU B O 1
ATOM 777 N N . GLY B 1 15 ? -6.414 18.688 7.398 1 89.19 15 GLY B N 1
ATOM 778 C CA . GLY B 1 15 ? -7.168 18.609 8.641 1 89.19 15 GLY B CA 1
ATOM 779 C C . GLY B 1 15 ? -8.039 17.375 8.727 1 89.19 15 GLY B C 1
ATOM 780 O O . GLY B 1 15 ? -8.938 17.297 9.578 1 89.19 15 GLY B O 1
ATOM 781 N N . LYS B 1 16 ? -7.766 16.406 7.867 1 93.06 16 LYS B N 1
ATOM 782 C CA . LYS B 1 16 ? -8.633 15.227 7.801 1 93.06 16 LYS B CA 1
ATOM 783 C C . LYS B 1 16 ? -8.008 14.039 8.531 1 93.06 16 LYS B C 1
ATOM 785 O O . LYS B 1 16 ? -8.531 12.93 8.484 1 93.06 16 LYS B O 1
ATOM 790 N N . GLU B 1 17 ? -6.891 14.203 9.086 1 95.31 17 GLU B N 1
ATOM 791 C CA . GLU B 1 17 ? -6.211 13.125 9.797 1 95.31 17 GLU B CA 1
ATOM 792 C C . GLU B 1 17 ? -6.945 12.766 11.086 1 95.31 17 GLU B C 1
ATOM 794 O O . GLU B 1 17 ? -7.559 13.625 11.719 1 95.31 17 GLU B O 1
ATOM 799 N N . LYS B 1 18 ? -6.902 11.539 11.453 1 96.5 18 LYS B N 1
ATOM 800 C CA . LYS B 1 18 ? -7.457 11.031 12.703 1 96.5 18 LYS B CA 1
ATOM 801 C C . LYS B 1 18 ? -6.363 10.414 13.57 1 96.5 18 LYS B C 1
ATOM 803 O O . LYS B 1 18 ? -5.562 9.609 13.094 1 96.5 18 LYS B O 1
ATOM 808 N N . ARG B 1 19 ? -6.473 10.805 14.836 1 96.69 19 ARG B N 1
ATOM 809 C CA . ARG B 1 19 ? -5.523 10.211 15.773 1 96.69 19 ARG B CA 1
ATOM 810 C C . ARG B 1 19 ? -5.984 8.82 16.203 1 96.69 19 ARG B C 1
ATOM 812 O O . ARG B 1 19 ? -7.105 8.656 16.688 1 96.69 19 ARG B O 1
ATOM 819 N N . ILE B 1 20 ? -5.066 7.871 15.969 1 97.31 20 ILE B N 1
ATOM 820 C CA . ILE B 1 20 ? -5.516 6.516 16.25 1 97.31 20 ILE B CA 1
ATOM 821 C C . ILE B 1 20 ? -4.738 5.957 17.453 1 97.31 20 ILE B C 1
ATOM 823 O O . ILE B 1 20 ? -5.156 4.969 18.062 1 97.31 20 ILE B O 1
ATOM 827 N N . ASP B 1 21 ? -3.615 6.516 17.75 1 97.56 21 ASP B N 1
ATOM 828 C CA . ASP B 1 21 ? -2.826 6.191 18.938 1 97.56 21 ASP B CA 1
ATOM 829 C C . ASP B 1 21 ? -2.213 7.449 19.547 1 97.56 21 ASP B C 1
ATOM 831 O O . ASP B 1 21 ? -1.231 7.984 19.031 1 97.56 21 ASP B O 1
ATOM 835 N N . SER B 1 22 ? -2.74 7.809 20.641 1 94.06 22 SER B N 1
ATOM 836 C CA . SER B 1 22 ? -2.326 9.055 21.281 1 94.06 22 SER B CA 1
ATOM 837 C C . SER B 1 22 ? -0.967 8.906 21.953 1 94.06 22 SER B C 1
ATOM 839 O O . SER B 1 22 ? -0.169 9.844 21.969 1 94.06 22 SER B O 1
ATOM 841 N N . LYS B 1 23 ? -0.812 7.762 22.406 1 96.31 23 LYS B N 1
ATOM 842 C CA . LYS B 1 23 ? 0.438 7.531 23.125 1 96.31 23 LYS B CA 1
ATOM 843 C C . LYS B 1 23 ? 1.636 7.602 22.172 1 96.31 23 LYS B C 1
ATOM 845 O O . LYS B 1 23 ? 2.66 8.195 22.516 1 96.31 23 LYS B O 1
ATOM 850 N N . GLU B 1 24 ? 1.487 7.117 21.016 1 96.31 24 GLU B N 1
ATOM 851 C CA . GLU B 1 24 ? 2.594 7.027 20.062 1 96.31 24 GLU B CA 1
ATOM 852 C C . GLU B 1 24 ? 2.482 8.102 18.984 1 96.31 24 GLU B C 1
ATOM 854 O O . GLU B 1 24 ? 3.264 8.109 18.031 1 96.31 24 GLU B O 1
ATOM 859 N N . ASN B 1 25 ? 1.534 8.969 19.078 1 96.19 25 ASN B N 1
ATOM 860 C CA . ASN B 1 25 ? 1.288 10.016 18.094 1 96.19 25 ASN B CA 1
ATOM 861 C C . ASN B 1 25 ? 1.129 9.445 16.688 1 96.19 25 ASN B C 1
ATOM 863 O O . ASN B 1 25 ? 1.79 9.891 15.758 1 96.19 25 ASN B O 1
ATOM 867 N N . ILE B 1 26 ? 0.203 8.453 16.641 1 97.88 26 ILE B N 1
ATOM 868 C CA . ILE B 1 26 ? -0.083 7.816 15.367 1 97.88 26 ILE B CA 1
ATOM 869 C C . ILE B 1 26 ? -1.401 8.352 14.812 1 97.88 26 ILE B C 1
ATOM 871 O O . ILE B 1 26 ? -2.406 8.406 15.523 1 97.88 26 ILE B O 1
ATOM 875 N N . PHE B 1 27 ? -1.292 8.734 13.539 1 97.69 27 PHE B N 1
ATOM 876 C CA . PHE B 1 27 ? -2.438 9.297 12.828 1 97.69 27 PHE B CA 1
ATOM 877 C C . PHE B 1 27 ? -2.738 8.492 11.57 1 97.69 27 PHE B C 1
ATOM 879 O O . PHE B 1 27 ? -1.869 7.785 11.055 1 97.69 27 PHE B O 1
ATOM 886 N N . GLN B 1 28 ? -3.963 8.609 11.133 1 98.56 28 GLN B N 1
ATOM 887 C CA . GLN B 1 28 ? -4.387 8.031 9.859 1 98.56 28 GLN B CA 1
ATOM 888 C C . GLN B 1 28 ? -5.051 9.078 8.969 1 98.56 28 GLN B C 1
ATOM 890 O O . GLN B 1 28 ? -5.793 9.93 9.461 1 98.56 28 GLN B O 1
ATOM 895 N N . LEU B 1 29 ? -4.785 8.969 7.742 1 97.88 29 LEU B N 1
ATOM 896 C CA . LEU B 1 29 ? -5.289 9.883 6.727 1 97.88 29 LEU B CA 1
ATOM 897 C C . LEU B 1 29 ? -5.777 9.125 5.5 1 97.88 29 LEU B C 1
ATOM 899 O O . LEU B 1 29 ? -5.125 8.188 5.043 1 97.88 29 LEU B O 1
ATOM 903 N N . LYS B 1 30 ? -6.984 9.516 5.055 1 98.25 30 LYS B N 1
ATOM 904 C CA . LYS B 1 30 ? -7.496 8.945 3.814 1 98.25 30 LYS B CA 1
ATOM 905 C C . LYS B 1 30 ? -7.371 9.938 2.66 1 98.25 30 LYS B C 1
ATOM 907 O O . LYS B 1 30 ? -7.754 11.102 2.791 1 98.25 30 LYS B O 1
ATOM 912 N N . LEU B 1 31 ? -6.734 9.477 1.636 1 97.31 31 LEU B N 1
ATOM 913 C CA . LEU B 1 31 ? -6.539 10.289 0.442 1 97.31 31 LEU B CA 1
ATOM 914 C C . LEU B 1 31 ? -7.223 9.664 -0.765 1 97.31 31 LEU B C 1
ATOM 916 O O . LEU B 1 31 ? -7.188 8.438 -0.938 1 97.31 31 LEU B O 1
ATOM 920 N N . GLN B 1 32 ? -7.902 10.547 -1.563 1 97.38 32 GLN B N 1
ATOM 921 C CA . GLN B 1 32 ? -8.461 10.055 -2.818 1 97.38 32 GLN B CA 1
ATOM 922 C C . GLN B 1 32 ? -7.363 9.75 -3.832 1 97.38 32 GLN B C 1
ATOM 924 O O . GLN B 1 32 ? -6.453 10.555 -4.027 1 97.38 32 GLN B O 1
ATOM 929 N N . GLY B 1 33 ? -7.445 8.617 -4.484 1 97.12 33 GLY B N 1
ATOM 930 C CA . GLY B 1 33 ? -6.434 8.195 -5.438 1 97.12 33 GLY B CA 1
ATOM 931 C C . GLY B 1 33 ? -5.312 7.395 -4.801 1 97.12 33 GLY B C 1
ATOM 932 O O . GLY B 1 33 ? -5.395 7.027 -3.627 1 97.12 33 GLY B O 1
ATOM 933 N N . TYR B 1 34 ? -4.422 7.039 -5.59 1 97.81 34 TYR B N 1
ATOM 934 C CA . TYR B 1 34 ? -3.303 6.23 -5.117 1 97.81 34 TYR B CA 1
ATOM 935 C C . TYR B 1 34 ? -2.053 7.086 -4.938 1 97.81 34 TYR B C 1
ATOM 937 O O . TYR B 1 34 ? -1.52 7.629 -5.91 1 97.81 34 TYR B O 1
ATOM 945 N N . HIS B 1 35 ? -1.63 7.23 -3.709 1 98.06 35 HIS B N 1
ATOM 946 C CA . HIS B 1 35 ? -0.47 8.031 -3.328 1 98.06 35 HIS B CA 1
ATOM 947 C C . HIS B 1 35 ? 0.593 7.168 -2.654 1 98.06 35 HIS B C 1
ATOM 949 O O . HIS B 1 35 ? 0.273 6.32 -1.82 1 98.06 35 HIS B O 1
ATOM 955 N N . ILE B 1 36 ? 1.803 7.383 -3.096 1 97.69 36 ILE B N 1
ATOM 956 C CA . ILE B 1 36 ? 2.947 6.73 -2.469 1 97.69 36 ILE B CA 1
ATOM 957 C C . ILE B 1 36 ? 3.846 7.777 -1.817 1 97.69 36 ILE B C 1
ATOM 959 O O . ILE B 1 36 ? 4.062 8.859 -2.379 1 97.69 36 ILE B O 1
ATOM 963 N N . PHE B 1 37 ? 4.297 7.457 -0.662 1 97.44 37 PHE B N 1
ATOM 964 C CA . PHE B 1 37 ? 5.211 8.273 0.123 1 97.44 37 PHE B CA 1
ATOM 965 C C . PHE B 1 37 ? 6.461 7.488 0.496 1 97.44 37 PHE B C 1
ATOM 967 O O . PHE B 1 37 ? 6.43 6.254 0.549 1 97.44 37 PHE B O 1
ATOM 974 N N . PRO B 1 38 ? 7.527 8.203 0.79 1 96.69 38 PRO B N 1
ATOM 975 C CA . PRO B 1 38 ? 8.625 7.492 1.447 1 96.69 38 PRO B CA 1
ATOM 976 C C . PRO B 1 38 ? 8.219 6.902 2.797 1 96.69 38 PRO B C 1
ATOM 978 O O . PRO B 1 38 ? 7.645 7.602 3.633 1 96.69 38 PRO B O 1
ATOM 981 N N . LEU B 1 39 ? 8.453 5.621 2.908 1 97.19 39 LEU B N 1
ATOM 982 C CA . LEU B 1 39 ? 8.125 4.961 4.168 1 97.19 39 LEU B CA 1
ATOM 983 C C . LEU B 1 39 ? 9.328 4.949 5.105 1 97.19 39 LEU B C 1
ATOM 985 O O . LEU B 1 39 ? 10.469 4.859 4.652 1 97.19 39 LEU B O 1
ATOM 989 N N . HIS B 1 40 ? 9.023 5.043 6.324 1 96.62 40 HIS B N 1
ATOM 990 C CA . HIS B 1 40 ? 10 4.895 7.398 1 96.62 40 HIS B CA 1
ATOM 991 C C . HIS B 1 40 ? 11.102 5.953 7.297 1 96.62 40 HIS B C 1
ATOM 993 O O . HIS B 1 40 ? 12.266 5.672 7.59 1 96.62 40 HIS B O 1
ATOM 999 N N . GLN B 1 41 ? 10.789 7.016 6.797 1 95.25 41 GLN B N 1
ATOM 1000 C CA . GLN B 1 41 ? 11.633 8.203 6.766 1 95.25 41 GLN B CA 1
ATOM 1001 C C . GLN B 1 41 ? 10.836 9.453 7.105 1 95.25 41 GLN B C 1
ATOM 1003 O O . GLN B 1 41 ? 9.625 9.508 6.883 1 95.25 41 GLN B O 1
ATOM 1008 N N . GLN B 1 42 ? 11.602 10.422 7.621 1 94.94 42 GLN B N 1
ATOM 1009 C CA . GLN B 1 42 ? 10.93 11.672 7.973 1 94.94 42 GLN B CA 1
ATOM 1010 C C . GLN B 1 42 ? 10.562 12.469 6.727 1 94.94 42 GLN B C 1
ATOM 1012 O O . GLN B 1 42 ? 11.391 12.648 5.832 1 94.94 42 GLN B O 1
ATOM 1017 N N . ILE B 1 43 ? 9.359 12.906 6.703 1 94.88 43 ILE B N 1
ATOM 1018 C CA . ILE B 1 43 ? 8.891 13.789 5.641 1 94.88 43 ILE B CA 1
ATOM 1019 C C . ILE B 1 43 ? 8.172 14.992 6.254 1 94.88 43 ILE B C 1
ATOM 1021 O O . ILE B 1 43 ? 7.75 14.945 7.41 1 94.88 43 ILE B O 1
ATOM 1025 N N . ASP B 1 44 ? 8.062 15.984 5.402 1 93.56 44 ASP B N 1
ATOM 1026 C CA . ASP B 1 44 ? 7.324 17.156 5.852 1 93.56 44 ASP B CA 1
ATOM 1027 C C . ASP B 1 44 ? 5.82 16.891 5.867 1 93.56 44 ASP B C 1
ATOM 1029 O O . ASP B 1 44 ? 5.289 16.25 4.961 1 93.56 44 ASP B O 1
ATOM 1033 N N . ILE B 1 45 ? 5.141 17.375 6.863 1 94.38 45 ILE B N 1
ATOM 1034 C CA . ILE B 1 45 ? 3.686 17.312 6.945 1 94.38 45 ILE 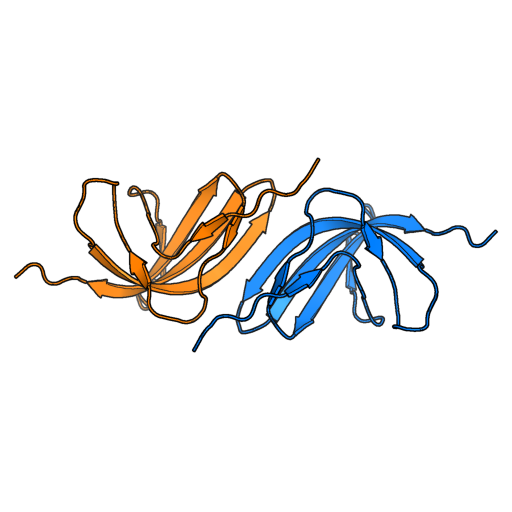B CA 1
ATOM 1035 C C . ILE B 1 45 ? 3.117 18.734 6.949 1 94.38 45 ILE B C 1
ATOM 1037 O O . ILE B 1 45 ? 3.66 19.625 7.605 1 94.38 45 ILE B O 1
ATOM 1041 N N . LYS B 1 46 ? 2.17 18.922 6.129 1 90.12 46 LYS B N 1
ATOM 1042 C CA . LYS B 1 46 ? 1.494 20.203 6.016 1 90.12 46 LYS B CA 1
ATOM 1043 C C . LYS B 1 46 ? -0.014 20.062 6.188 1 90.12 46 LYS B C 1
ATOM 1045 O O . LYS B 1 46 ? -0.588 19.031 5.797 1 90.12 46 LYS B O 1
ATOM 1050 N N . ARG B 1 47 ? -0.502 21.016 6.949 1 83.12 47 ARG B N 1
ATOM 1051 C CA . ARG B 1 47 ? -1.961 21.047 6.961 1 83.12 47 ARG B CA 1
ATOM 1052 C C . ARG B 1 47 ? -2.514 21.562 5.637 1 83.12 47 ARG B C 1
ATOM 1054 O O . ARG B 1 47 ? -1.759 21.766 4.684 1 83.12 47 ARG B O 1
ATOM 1061 N N . ALA B 1 48 ? -3.297 22.578 5.449 1 70.44 48 ALA B N 1
ATOM 1062 C CA . ALA B 1 48 ? -3.816 23.125 4.199 1 70.44 48 ALA B CA 1
ATOM 1063 C C . ALA B 1 48 ? -2.729 23.875 3.436 1 70.44 48 ALA B C 1
ATOM 1065 O O . ALA B 1 48 ? -1.651 24.141 3.975 1 70.44 48 ALA B O 1
ATOM 1066 N N . LYS B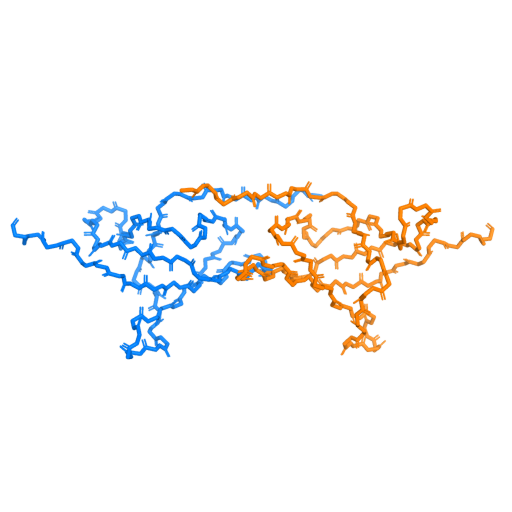 1 49 ? -2.791 23.844 1.961 1 63.84 49 LYS B N 1
ATOM 1067 C CA . LYS B 1 49 ? -1.832 24.391 1.006 1 63.84 49 LYS B CA 1
ATOM 1068 C C . LYS B 1 49 ? -1.188 25.672 1.544 1 63.84 49 LYS B C 1
ATOM 1070 O O . LYS B 1 49 ? 0.01 25.891 1.356 1 63.84 49 LYS B O 1
ATOM 1075 N N . ASP B 1 50 ? -1.942 26.328 2.133 1 59.03 50 ASP B N 1
ATOM 1076 C CA . ASP B 1 50 ? -1.415 27.656 2.424 1 59.03 50 ASP B CA 1
ATOM 1077 C C . ASP B 1 50 ? -1.034 27.797 3.898 1 59.03 50 ASP B C 1
ATOM 1079 O O . ASP B 1 50 ? -0.808 28.906 4.391 1 59.03 50 ASP B O 1
ATOM 1083 N N . THR B 1 51 ? -1.043 26.547 4.422 1 61.56 51 THR B N 1
ATOM 1084 C CA . THR B 1 51 ? -0.689 26.703 5.828 1 61.56 51 THR B CA 1
ATOM 1085 C C . THR B 1 51 ? 0.73 26.203 6.09 1 61.56 51 THR B C 1
ATOM 1087 O O . THR B 1 51 ? 1.278 25.438 5.301 1 61.56 51 THR B O 1
ATOM 1090 N N . ASP B 1 52 ? 1.425 26.703 7.02 1 63.22 52 ASP B N 1
ATOM 1091 C CA . ASP B 1 52 ? 2.779 26.359 7.438 1 63.22 52 ASP B CA 1
ATOM 1092 C C . ASP B 1 52 ? 2.877 24.875 7.801 1 63.22 52 ASP B C 1
ATOM 1094 O O . ASP B 1 52 ? 1.87 24.234 8.117 1 63.22 52 ASP B O 1
ATOM 1098 N N . GLU B 1 53 ? 3.986 24.312 7.52 1 66.69 53 GLU B N 1
ATOM 1099 C CA . GLU B 1 53 ? 4.309 22.969 7.984 1 66.69 53 GLU B CA 1
ATOM 1100 C C . GLU B 1 53 ? 4.047 22.828 9.484 1 66.69 53 GLU B C 1
ATOM 1102 O O . GLU B 1 53 ? 4.441 23.688 10.273 1 66.69 53 GLU B O 1
ATOM 1107 N N . ILE B 1 54 ? 3.445 21.812 9.695 1 79.06 54 ILE B N 1
ATOM 1108 C CA . ILE B 1 54 ? 3.121 21.641 11.102 1 79.06 54 ILE B CA 1
ATOM 1109 C C . ILE B 1 54 ? 4.172 20.766 11.773 1 79.06 54 ILE B C 1
ATOM 1111 O O . ILE B 1 54 ? 4.289 20.75 13 1 79.06 54 ILE B O 1
ATOM 1115 N N . GLY B 1 55 ? 5.043 20.062 10.93 1 91.44 55 GLY B N 1
ATOM 1116 C CA . GLY B 1 55 ? 6.047 19.188 11.516 1 91.44 55 GLY B CA 1
ATOM 1117 C C . GLY B 1 55 ? 6.504 18.094 10.57 1 91.44 55 GLY B C 1
ATOM 1118 O O . GLY B 1 55 ? 6.512 18.281 9.352 1 91.44 55 GLY B O 1
ATOM 1119 N N . ARG B 1 56 ? 7.129 17.109 11.18 1 94.5 56 ARG B N 1
ATOM 1120 C CA . ARG B 1 56 ? 7.633 15.969 10.43 1 94.5 56 ARG B CA 1
ATOM 1121 C C . ARG B 1 56 ? 6.902 14.688 10.82 1 94.5 56 ARG B C 1
ATOM 1123 O O . ARG B 1 56 ? 6.48 14.531 11.969 1 94.5 56 ARG B O 1
ATOM 1130 N N . ALA B 1 57 ? 6.773 13.898 9.781 1 96.38 57 ALA B N 1
ATOM 1131 C CA . ALA B 1 57 ? 6.074 12.633 10 1 96.38 57 ALA B CA 1
ATOM 1132 C C . ALA B 1 57 ? 6.867 11.461 9.422 1 96.38 57 ALA B C 1
ATOM 1134 O O . ALA B 1 57 ? 7.707 11.648 8.547 1 96.38 57 ALA B O 1
ATOM 1135 N N . ILE B 1 58 ? 6.703 10.305 10 1 96.94 58 ILE B N 1
ATOM 1136 C CA . ILE B 1 58 ? 7.188 9.039 9.461 1 96.94 58 ILE B CA 1
ATOM 1137 C C . ILE B 1 58 ? 6.004 8.172 9.039 1 96.94 58 ILE B C 1
ATOM 1139 O O . ILE B 1 58 ? 5.176 7.789 9.867 1 96.94 58 ILE B O 1
ATOM 1143 N N . ILE B 1 59 ? 5.898 7.961 7.766 1 98 59 ILE B N 1
ATOM 1144 C CA . ILE B 1 59 ? 4.848 7.074 7.266 1 98 59 ILE B CA 1
ATOM 1145 C C . ILE B 1 59 ? 5.184 5.629 7.625 1 98 59 ILE B C 1
ATOM 1147 O O . ILE B 1 59 ? 6.27 5.141 7.316 1 98 59 ILE B O 1
ATOM 1151 N N . VAL B 1 60 ? 4.215 4.953 8.266 1 97.88 60 VAL B N 1
ATOM 1152 C CA . VAL B 1 60 ? 4.523 3.613 8.758 1 97.88 60 VAL B CA 1
ATOM 1153 C C . VAL B 1 60 ? 3.734 2.576 7.961 1 97.88 60 VAL B C 1
ATOM 1155 O O . VAL B 1 60 ? 4.094 1.396 7.938 1 97.88 60 VAL B O 1
ATOM 1158 N N . GLU B 1 61 ? 2.658 3.012 7.309 1 98.56 61 GLU B N 1
ATOM 1159 C CA . GLU B 1 61 ? 1.817 2.082 6.559 1 98.56 61 GLU B CA 1
ATOM 1160 C C . GLU B 1 61 ? 1.03 2.807 5.473 1 98.56 61 GLU B C 1
ATOM 1162 O O . GLU B 1 61 ? 0.499 3.896 5.703 1 98.56 61 GLU B O 1
ATOM 1167 N N . LEU B 1 62 ? 0.942 2.199 4.281 1 98.75 62 LEU B N 1
ATOM 1168 C CA . LEU B 1 62 ? 0.079 2.641 3.191 1 98.75 62 LEU B CA 1
ATOM 1169 C C . LEU B 1 62 ? -0.824 1.505 2.719 1 98.75 62 LEU B C 1
ATOM 1171 O O . LEU B 1 62 ? -0.352 0.392 2.475 1 98.75 62 LEU B O 1
ATOM 1175 N N . THR B 1 63 ? -2.086 1.775 2.68 1 98.81 63 THR B N 1
ATOM 1176 C CA . THR B 1 63 ? -3.041 0.845 2.088 1 98.81 63 THR B CA 1
ATOM 1177 C C . THR B 1 63 ? -3.713 1.463 0.866 1 98.81 63 THR B C 1
ATOM 1179 O O . THR B 1 63 ? -4.293 2.547 0.952 1 98.81 63 THR B O 1
ATOM 1182 N N . LEU B 1 64 ? -3.492 0.826 -0.263 1 98.56 64 LEU B N 1
ATOM 1183 C CA . LEU B 1 64 ? -4.129 1.235 -1.512 1 98.56 64 LEU B CA 1
ATOM 1184 C C . LEU B 1 64 ? -5.32 0.342 -1.834 1 98.56 64 LEU B C 1
ATOM 1186 O O . LEU B 1 64 ? -5.16 -0.865 -2.031 1 98.56 64 LEU B O 1
ATOM 1190 N N . LYS B 1 65 ? -6.461 0.912 -1.828 1 97.88 65 LYS B N 1
ATOM 1191 C CA . LYS B 1 65 ? -7.676 0.145 -2.09 1 97.88 65 LYS B CA 1
ATOM 1192 C C . LYS B 1 65 ? -8.805 1.053 -2.564 1 97.88 65 LYS B C 1
ATOM 1194 O O . LYS B 1 65 ? -8.961 2.172 -2.07 1 97.88 65 LYS B O 1
ATOM 1199 N N . GLU B 1 66 ? -9.578 0.631 -3.562 1 96.88 66 GLU B N 1
ATOM 1200 C CA . GLU B 1 66 ? -10.812 1.302 -3.98 1 96.88 66 GLU B CA 1
ATOM 1201 C C . GLU B 1 66 ? -10.547 2.758 -4.352 1 96.88 66 GLU B C 1
ATOM 1203 O O . GLU B 1 66 ? -11.273 3.656 -3.92 1 96.88 66 GLU B O 1
ATOM 1208 N N . GLU B 1 67 ? -9.547 2.977 -4.992 1 96.62 67 GLU B N 1
ATOM 1209 C CA . GLU B 1 67 ? -9.125 4.293 -5.465 1 96.62 67 GLU B CA 1
ATOM 1210 C C . GLU B 1 67 ? -8.875 5.242 -4.297 1 96.62 67 GLU B C 1
ATOM 1212 O O . GLU B 1 67 ? -9.18 6.434 -4.387 1 96.62 67 GLU B O 1
ATOM 1217 N N . GLN B 1 68 ? -8.445 4.711 -3.23 1 98.25 68 GLN B N 1
ATOM 1218 C CA . GLN B 1 68 ? -8.078 5.488 -2.053 1 98.25 68 GLN B CA 1
ATOM 1219 C C . GLN B 1 68 ? -6.75 5.004 -1.466 1 98.25 68 GLN B C 1
ATOM 1221 O O . GLN B 1 68 ? -6.371 3.844 -1.65 1 98.25 68 GLN B O 1
ATOM 1226 N N . THR B 1 69 ? -6.066 5.898 -0.813 1 98.69 69 THR B N 1
ATOM 1227 C CA . THR B 1 69 ? -4.902 5.566 -0.003 1 98.69 69 THR B CA 1
ATOM 1228 C C . THR B 1 69 ? -5.172 5.844 1.474 1 98.69 69 THR B C 1
ATOM 1230 O O . THR B 1 69 ? -5.594 6.945 1.838 1 98.69 69 THR B O 1
ATOM 1233 N N . ILE B 1 70 ? -5.109 4.824 2.225 1 98.75 70 ILE B N 1
ATOM 1234 C CA . ILE B 1 70 ? -5.078 5.016 3.67 1 98.75 70 ILE B CA 1
ATOM 1235 C C . ILE B 1 70 ? -3.633 5.117 4.148 1 98.75 70 ILE B C 1
ATOM 1237 O O . ILE B 1 70 ? -2.855 4.172 3.998 1 98.75 70 ILE B O 1
ATOM 1241 N N . CYS B 1 71 ? -3.324 6.199 4.68 1 98.69 71 CYS B N 1
ATOM 1242 C CA . CYS B 1 71 ? -1.97 6.488 5.141 1 98.69 71 CYS B CA 1
ATOM 1243 C C . CYS B 1 71 ? -1.911 6.535 6.66 1 98.69 71 CYS B C 1
ATOM 1245 O O . CYS B 1 71 ? -2.652 7.289 7.293 1 98.69 71 CYS B O 1
ATOM 1247 N N . THR B 1 72 ? -1.056 5.703 7.242 1 98.75 72 THR B N 1
ATOM 1248 C CA . THR B 1 72 ? -0.771 5.75 8.672 1 98.75 72 THR B CA 1
ATOM 1249 C C . THR B 1 72 ? 0.629 6.301 8.93 1 98.75 72 THR B C 1
ATOM 1251 O O . THR B 1 72 ? 1.604 5.828 8.344 1 98.75 72 THR B O 1
ATOM 1254 N N . TYR B 1 73 ? 0.693 7.246 9.781 1 98.19 73 TYR B N 1
ATOM 1255 C CA . TYR B 1 73 ? 1.987 7.875 10.023 1 98.19 73 TYR B CA 1
ATOM 1256 C C . TYR B 1 73 ? 2.15 8.25 11.492 1 98.19 73 TYR B C 1
ATOM 1258 O O . TYR B 1 73 ? 1.163 8.359 12.219 1 98.19 73 TYR B O 1
ATOM 1266 N N . GLN B 1 74 ? 3.379 8.414 11.891 1 97.75 74 GLN B N 1
ATOM 1267 C CA . GLN B 1 74 ? 3.752 8.938 13.203 1 97.75 74 GLN B CA 1
ATOM 1268 C C . GLN B 1 74 ? 4.195 10.391 13.109 1 97.75 74 GLN B C 1
ATOM 1270 O O . GLN B 1 74 ? 5.047 10.734 12.289 1 97.75 74 GLN B O 1
ATOM 1275 N N . LEU B 1 75 ? 3.488 11.195 13.883 1 95.94 75 LEU B N 1
ATOM 1276 C CA . LEU B 1 75 ? 3.975 12.562 14.016 1 95.94 75 LEU B CA 1
ATOM 1277 C C . LEU B 1 75 ? 5.184 12.625 14.945 1 95.94 75 LEU B C 1
ATOM 1279 O O . LEU B 1 75 ? 5.074 12.336 16.141 1 95.94 75 LEU B O 1
ATOM 1283 N N . VAL B 1 76 ? 6.301 12.977 14.414 1 95 76 VAL B N 1
ATOM 1284 C CA . VAL B 1 76 ? 7.5 12.82 15.227 1 95 76 VAL B CA 1
ATOM 1285 C C . VAL B 1 76 ? 7.973 14.18 15.727 1 95 76 VAL B C 1
ATOM 1287 O O . VAL B 1 76 ? 8.703 14.266 16.719 1 95 76 VAL B O 1
ATOM 1290 N N . SER B 1 77 ? 7.699 15.211 14.977 1 89.62 77 SER B N 1
ATOM 1291 C CA . SER B 1 77 ? 8.062 16.531 15.484 1 89.62 77 SER B CA 1
ATOM 1292 C C . SER B 1 77 ? 7.152 17.609 14.922 1 89.62 77 SER B C 1
ATOM 1294 O O . SER B 1 77 ? 6.551 17.438 13.867 1 89.62 77 SER B O 1
ATOM 1296 N N . LEU B 1 78 ? 6.949 18.656 15.836 1 80.12 78 LEU B N 1
ATOM 1297 C CA . LEU B 1 78 ? 6.211 19.844 15.414 1 80.12 78 LEU B CA 1
ATOM 1298 C C . LEU B 1 78 ? 7.16 20.969 15.039 1 80.12 78 LEU B C 1
ATOM 1300 O O . LEU B 1 78 ? 8.258 21.078 15.594 1 80.12 78 LEU B O 1
ATOM 1304 N N . SER B 1 79 ? 6.93 21.531 13.852 1 72.75 79 SER B N 1
ATOM 13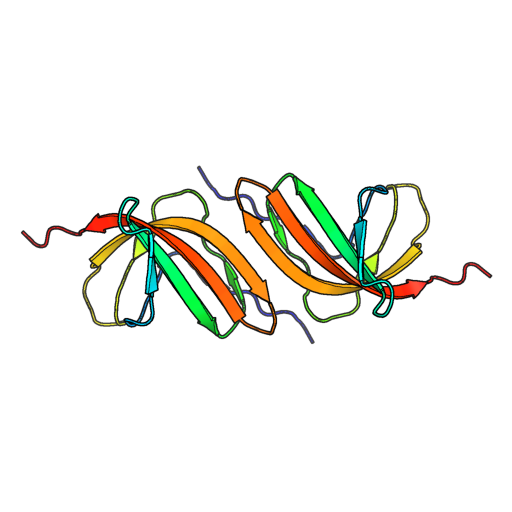05 C CA . SER B 1 79 ? 7.742 22.703 13.531 1 72.75 79 SER B CA 1
ATOM 1306 C C . SER B 1 79 ? 7.488 23.844 14.516 1 72.75 79 SER B C 1
ATOM 1308 O O . SER B 1 79 ? 6.336 24.141 14.836 1 72.75 79 SER B O 1
ATOM 1310 N N . SER B 1 80 ? 8.32 23.859 15.609 1 53.28 80 SER B N 1
ATOM 1311 C CA . SER B 1 80 ? 8.281 24.984 16.531 1 53.28 80 SER B CA 1
ATOM 1312 C C . SER B 1 80 ? 8.297 26.312 15.789 1 53.28 80 SER B C 1
ATOM 1314 O O . SER B 1 80 ? 9.219 26.594 15.016 1 53.28 80 SER B O 1
ATOM 1316 N N . VAL B 1 81 ? 7.258 26.797 15.211 1 48.06 81 VAL B N 1
ATOM 1317 C CA . VAL B 1 81 ? 7.32 28.203 14.836 1 48.06 81 VAL B CA 1
ATOM 1318 C C . VAL B 1 81 ? 7.758 29.047 16.031 1 48.06 81 VAL B C 1
ATOM 1320 O O . VAL B 1 81 ? 7 29.219 16.984 1 48.06 81 VAL B O 1
ATOM 1323 N N . ASN B 1 82 ? 8.484 28.703 17.031 1 35.97 82 ASN B N 1
ATOM 1324 C CA . ASN B 1 82 ? 8.938 29.875 17.781 1 35.97 82 ASN B CA 1
ATOM 1325 C C . ASN B 1 82 ? 9.992 30.672 17.016 1 35.97 82 ASN B C 1
ATOM 1327 O O . ASN B 1 82 ? 10.914 30.078 16.438 1 35.97 82 ASN B O 1
#

Foldseek 3Di:
DDQDEAEDQEAEALPVWDQDDPVQQKIKGKDAAHYDYDAQDWGWYHYDPPGDTQAIKHWHDWDDDDRMIITMIHGDDGPPPD/DDQDEAEDQEAEALPVWDQDDPVQQKIKGKDAAHYDYDAQDWGWYHYDPPGDTQAIKHWHDWDDDDRMIITMIHGDDGPPPD

Secondary structure (DSSP, 8-state):
----EEE-SEEE-TT--EEEETTTTEEEEEEESEEE--BSSEEEEESSTTS-EEEEEEEEEEEEETTEEEEEEEEEEE----/----EEE-SEEE-TT--EEEETTTTEEEEEEESEEE--BSSEEEEESSTTS-EEEEEEEEEEEEETTEEEEEEEEEEE----

Sequence (164 aa):
MGTPINFETVLRTEGKEKRIDSKENIFQLKLQGYHIFPLHQQIDIKRAKDTDEIGRAIIVELTLKEEQTICTYQLVSLSSVNMGTPINFETVLRTEGKEKRIDSKENIFQLKLQGYHIFPLHQQIDIKRAKDTDEIGRAIIVELTLKEEQTICTYQLVSLSSVN

Nearest PDB structures (foldseek):
  2nwa-assembly1_A  TM=9.236E-01  e=1.324E-09  Bacillus subtilis
  4ywn-assembly1_A  TM=6.367E-01  e=1.339E+00  Mycobacterium avium 104
  2h32-assembly1_H  TM=4.229E-01  e=3.961E+00  Homo sapiens
  2fpo-assembly6_F  TM=3.092E-01  e=3.729E+00  Escherichia coli K-12
  2sbl-assembly2_A  TM=4.254E-01  e=5.041E+00  Glycine max

pLDDT: mean 90.4, std 13.44, range [35.88, 98.81]

Radius of gyration: 17.96 Å; Cα contacts (8 Å, |Δi|>4): 410; chains: 2; bounding box: 34×57×46 Å